Protein AF-A0A6G2DEW3-F1 (afdb_monomer_lite)

Radius of gyration: 13.36 Å; chains: 1; bounding box: 27×38×29 Å

Sequence (95 aa):
MELFMKITNYEIYKLKKSGLTNQQILKVLEYGENVDQELLLGDIADISGCRNPAVFMERYFQIDDAHLSKEFQKFPSFSILDDCYPWDLSEIYDA

Structure (mmCIF, N/CA/C/O backbone):
data_AF-A0A6G2DEW3-F1
#
_entry.id   AF-A0A6G2DEW3-F1
#
loop_
_atom_site.group_PDB
_atom_site.id
_atom_site.type_symbol
_atom_site.label_atom_id
_atom_site.label_alt_id
_atom_site.label_comp_id
_atom_site.label_asym_id
_atom_site.label_entity_id
_atom_site.label_seq_id
_atom_site.pdbx_PDB_ins_code
_atom_site.Cartn_x
_atom_site.Cartn_y
_atom_site.Cartn_z
_atom_site.occupancy
_atom_site.B_iso_or_equiv
_atom_site.auth_seq_id
_atom_site.auth_comp_id
_atom_site.auth_asym_id
_atom_site.auth_atom_id
_atom_site.pdbx_PDB_model_num
ATOM 1 N N . MET A 1 1 ? -0.639 21.809 0.796 1.00 51.66 1 MET A N 1
ATOM 2 C CA . MET A 1 1 ? 0.246 21.226 1.821 1.00 51.66 1 MET A CA 1
ATOM 3 C C . MET A 1 1 ? 0.791 19.955 1.209 1.00 51.66 1 MET A C 1
ATOM 5 O O . MET A 1 1 ? 0.029 19.018 1.018 1.00 51.66 1 MET A O 1
ATOM 9 N N . GLU A 1 2 ? 2.035 19.992 0.754 1.00 67.56 2 GLU A N 1
ATOM 10 C CA . GLU A 1 2 ? 2.702 18.852 0.125 1.00 67.56 2 GLU A CA 1
ATOM 11 C C . GLU A 1 2 ? 3.273 17.970 1.239 1.00 67.56 2 GLU A C 1
ATOM 13 O O . GLU A 1 2 ? 4.155 18.399 1.979 1.00 67.56 2 GLU A O 1
ATOM 18 N N . LEU A 1 3 ? 2.689 16.784 1.436 1.00 84.38 3 LEU A N 1
ATOM 19 C CA . LEU A 1 3 ? 3.191 15.803 2.398 1.00 84.38 3 LEU A CA 1
ATOM 20 C C . LEU A 1 3 ? 4.213 14.919 1.687 1.00 84.38 3 LEU A C 1
ATOM 22 O O . LEU A 1 3 ? 3.827 14.097 0.858 1.00 84.38 3 LEU A O 1
ATOM 26 N N . PHE A 1 4 ? 5.487 15.101 2.019 1.00 89.81 4 PHE A N 1
ATOM 27 C CA . PHE A 1 4 ? 6.588 14.254 1.569 1.00 89.81 4 PHE A CA 1
ATOM 28 C C . PHE A 1 4 ? 6.808 13.116 2.567 1.00 89.81 4 PHE A C 1
ATOM 30 O O . PHE A 1 4 ? 6.823 13.361 3.776 1.00 89.81 4 PHE A O 1
ATOM 37 N N . MET A 1 5 ? 6.955 11.881 2.085 1.00 93.00 5 MET A N 1
ATOM 38 C CA . MET A 1 5 ? 7.105 10.714 2.954 1.00 93.00 5 MET A CA 1
ATOM 39 C C . MET A 1 5 ? 7.959 9.612 2.326 1.00 93.00 5 MET A C 1
ATOM 41 O O . MET A 1 5 ? 7.921 9.377 1.121 1.00 93.00 5 MET A O 1
ATOM 45 N N . LYS A 1 6 ? 8.685 8.892 3.186 1.00 96.38 6 LYS A N 1
ATOM 46 C CA . LYS A 1 6 ? 9.337 7.624 2.851 1.00 96.38 6 LYS A CA 1
ATOM 47 C C . LYS A 1 6 ? 8.321 6.492 2.966 1.00 96.38 6 LYS A C 1
ATOM 49 O O . LYS A 1 6 ? 7.720 6.325 4.029 1.00 96.38 6 LYS A O 1
ATOM 54 N N . ILE A 1 7 ? 8.156 5.686 1.923 1.00 97.38 7 ILE A N 1
ATOM 55 C CA . ILE A 1 7 ? 7.263 4.525 1.965 1.00 97.38 7 ILE A CA 1
ATOM 56 C C . ILE A 1 7 ? 7.954 3.383 2.722 1.00 97.38 7 ILE A C 1
ATOM 58 O O . ILE A 1 7 ? 8.861 2.727 2.220 1.00 97.38 7 ILE A O 1
ATOM 62 N N . THR A 1 8 ? 7.518 3.156 3.961 1.00 98.00 8 THR A N 1
ATOM 63 C CA . THR A 1 8 ? 7.936 2.030 4.816 1.00 98.00 8 THR A CA 1
ATOM 64 C C . THR A 1 8 ? 6.884 0.915 4.816 1.00 98.00 8 THR A C 1
ATOM 66 O O . THR A 1 8 ? 5.776 1.103 4.316 1.00 98.00 8 THR A O 1
ATOM 69 N N . ASN A 1 9 ? 7.159 -0.228 5.457 1.00 98.44 9 ASN A N 1
ATOM 70 C CA . ASN A 1 9 ? 6.166 -1.305 5.621 1.00 98.44 9 ASN A CA 1
ATOM 71 C C . ASN A 1 9 ? 4.878 -0.832 6.325 1.00 98.44 9 ASN A C 1
ATOM 73 O O . ASN A 1 9 ? 3.780 -1.260 5.963 1.00 98.44 9 ASN A O 1
ATOM 77 N N . TYR A 1 10 ? 5.001 0.082 7.295 1.00 98.38 10 TYR A N 1
ATOM 78 C CA . TYR A 1 10 ? 3.840 0.698 7.939 1.00 98.38 10 TYR A CA 1
ATOM 79 C C . TYR A 1 10 ? 3.059 1.580 6.959 1.00 98.38 10 TYR A C 1
ATOM 81 O O . TYR A 1 10 ? 1.832 1.517 6.920 1.00 98.38 10 TYR A O 1
ATOM 89 N N . GLU A 1 11 ? 3.752 2.343 6.115 1.00 98.19 11 GLU A N 1
ATOM 90 C CA . GLU A 1 11 ? 3.090 3.188 5.120 1.00 98.19 11 GLU A CA 1
ATOM 91 C C . GLU A 1 11 ? 2.404 2.366 4.030 1.00 98.19 11 GLU A C 1
ATOM 93 O O . GLU A 1 11 ? 1.258 2.643 3.695 1.00 98.19 11 GLU A O 1
ATOM 98 N N . ILE A 1 12 ? 3.014 1.274 3.559 1.00 98.44 12 ILE A N 1
ATOM 99 C CA . ILE A 1 12 ? 2.354 0.299 2.673 1.00 98.44 12 ILE A CA 1
ATOM 100 C C . ILE A 1 12 ? 1.038 -0.184 3.299 1.00 98.44 12 ILE A C 1
ATOM 102 O O . ILE A 1 12 ? -0.001 -0.244 2.635 1.00 98.44 12 ILE A O 1
ATOM 106 N N . TYR A 1 13 ? 1.055 -0.501 4.593 1.00 98.62 13 TYR A N 1
ATOM 107 C CA . TYR A 1 13 ? -0.139 -0.915 5.321 1.00 98.62 13 TYR A CA 1
ATOM 108 C C . TYR A 1 13 ? -1.183 0.210 5.440 1.00 98.62 13 TYR A C 1
ATOM 110 O O . TYR A 1 13 ? -2.374 -0.019 5.205 1.00 98.62 13 TYR A O 1
ATOM 118 N N . LYS A 1 14 ? -0.752 1.439 5.736 1.00 98.44 14 LYS A N 1
ATOM 119 C CA . LYS A 1 14 ? -1.612 2.626 5.826 1.00 98.44 14 LYS A CA 1
ATOM 120 C C . LYS A 1 14 ? -2.247 2.993 4.482 1.00 98.44 14 LYS A C 1
ATOM 122 O O . LYS A 1 14 ? -3.437 3.310 4.430 1.00 98.44 14 LYS A O 1
ATOM 127 N N . LEU A 1 15 ? -1.512 2.855 3.380 1.00 98.25 15 LEU A N 1
ATOM 128 C CA . LEU A 1 15 ? -2.017 3.023 2.016 1.00 98.25 15 LEU A CA 1
ATOM 129 C C . LEU A 1 15 ? -3.118 2.001 1.694 1.00 98.25 15 LEU A C 1
ATOM 131 O O . LEU A 1 15 ? -4.174 2.386 1.182 1.00 98.25 15 LEU A O 1
ATOM 135 N N . LYS A 1 16 ? -2.946 0.727 2.090 1.00 98.19 16 LYS A N 1
ATOM 136 C CA . LYS A 1 16 ? -4.017 -0.287 1.982 1.00 98.19 16 LYS A CA 1
ATOM 137 C C . LYS A 1 16 ? -5.258 0.113 2.773 1.00 98.19 16 LYS A C 1
ATOM 139 O O . LYS A 1 16 ? -6.373 0.049 2.260 1.00 98.19 16 LYS A O 1
ATOM 144 N N . LYS A 1 17 ? -5.078 0.570 4.015 1.00 98.31 17 LYS A N 1
ATOM 145 C CA . LYS A 1 17 ? -6.179 1.009 4.895 1.00 98.31 17 LYS A CA 1
ATOM 146 C C . LYS A 1 17 ? -6.897 2.255 4.376 1.00 98.31 17 LYS A C 1
ATOM 148 O O . LYS A 1 17 ? -8.089 2.414 4.622 1.00 98.31 17 LYS A O 1
ATOM 153 N N . SER A 1 18 ? -6.201 3.077 3.597 1.00 97.69 18 SER A N 1
ATOM 154 C CA . SER A 1 18 ? -6.757 4.251 2.913 1.00 97.69 18 SER A CA 1
ATOM 155 C C . SER A 1 18 ? -7.554 3.891 1.650 1.00 97.69 18 SER A C 1
ATOM 157 O O . SER A 1 18 ? -8.249 4.737 1.085 1.00 97.69 18 SER A O 1
ATOM 159 N N . GLY A 1 19 ? -7.519 2.622 1.229 1.00 97.25 19 GLY A N 1
ATOM 160 C CA . GLY A 1 19 ? -8.324 2.088 0.133 1.00 97.25 19 GLY A CA 1
ATOM 161 C C . GLY A 1 19 ? -7.566 1.838 -1.168 1.00 97.25 19 GLY A C 1
ATOM 162 O O . GLY A 1 19 ? -8.223 1.581 -2.177 1.00 97.25 19 GLY A O 1
ATOM 163 N N . LEU A 1 20 ? -6.228 1.894 -1.170 1.00 98.19 20 LEU A N 1
ATOM 164 C CA . LEU A 1 20 ? -5.451 1.413 -2.313 1.00 98.19 20 LEU A CA 1
ATOM 165 C C . LEU A 1 20 ? -5.411 -0.119 -2.328 1.00 98.19 20 LEU A C 1
ATOM 167 O O . LEU A 1 2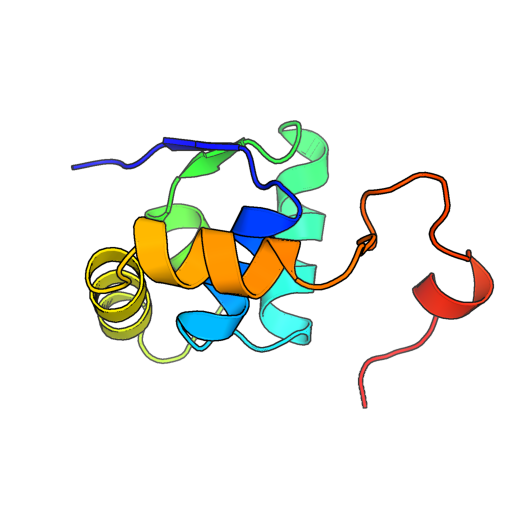0 ? -5.195 -0.775 -1.309 1.00 98.19 20 LEU A O 1
ATOM 171 N N . THR A 1 21 ? -5.618 -0.691 -3.509 1.00 97.88 21 THR A N 1
ATOM 172 C CA . THR A 1 21 ? -5.463 -2.131 -3.761 1.00 97.88 21 THR A CA 1
ATOM 173 C C . THR A 1 21 ? -3.984 -2.518 -3.842 1.00 97.88 21 THR A C 1
ATOM 175 O O . THR A 1 21 ? -3.122 -1.663 -4.049 1.00 97.88 21 THR A O 1
ATOM 178 N N . ASN A 1 22 ? -3.679 -3.815 -3.730 1.00 97.38 22 ASN A N 1
ATOM 179 C CA . ASN A 1 22 ? -2.315 -4.328 -3.896 1.00 97.38 22 ASN A CA 1
ATOM 180 C C . ASN A 1 22 ? -1.692 -3.889 -5.230 1.00 97.38 22 ASN A C 1
ATOM 182 O O . ASN A 1 22 ? -0.617 -3.302 -5.225 1.00 97.38 22 ASN A O 1
ATOM 186 N N . GLN A 1 23 ? -2.398 -4.089 -6.345 1.00 97.12 23 GLN A N 1
ATOM 187 C CA . GLN A 1 23 ? -1.953 -3.665 -7.677 1.00 97.12 23 GLN A CA 1
ATOM 188 C C . GLN A 1 23 ? -1.649 -2.164 -7.774 1.00 97.12 23 GLN A C 1
ATOM 190 O O . GLN A 1 23 ? -0.706 -1.757 -8.443 1.00 97.12 23 GLN A O 1
ATOM 195 N N . GLN A 1 24 ? -2.428 -1.320 -7.100 1.00 98.00 24 GLN A N 1
ATOM 196 C CA . GLN A 1 24 ? -2.183 0.123 -7.097 1.00 98.00 24 GLN A CA 1
ATOM 197 C C . GLN A 1 24 ? -0.950 0.495 -6.275 1.00 98.00 24 GLN A C 1
ATOM 199 O O . GLN A 1 24 ? -0.212 1.393 -6.661 1.00 98.00 24 GLN A O 1
ATOM 204 N N . ILE A 1 25 ? -0.712 -0.203 -5.164 1.00 98.25 25 ILE A N 1
ATOM 205 C CA . ILE A 1 25 ? 0.489 -0.008 -4.349 1.00 98.25 25 ILE A CA 1
ATOM 206 C C . ILE A 1 25 ? 1.728 -0.497 -5.098 1.00 98.25 25 ILE A C 1
ATOM 208 O O . ILE A 1 25 ? 2.727 0.206 -5.082 1.00 98.25 25 ILE A O 1
ATOM 212 N N . LEU A 1 26 ? 1.660 -1.633 -5.800 1.00 97.88 26 LEU A N 1
ATOM 213 C CA . LEU A 1 26 ? 2.775 -2.127 -6.616 1.00 97.88 26 LEU A CA 1
ATOM 214 C C . LEU A 1 26 ? 3.229 -1.085 -7.643 1.00 97.88 26 LEU A C 1
ATOM 216 O O . LEU A 1 26 ? 4.406 -0.757 -7.671 1.00 97.88 26 LEU A O 1
ATOM 220 N N . LYS A 1 27 ? 2.297 -0.452 -8.368 1.00 97.31 27 LYS A N 1
ATOM 221 C CA . LYS A 1 27 ? 2.621 0.651 -9.295 1.00 97.31 27 LYS A CA 1
ATOM 222 C C . LYS A 1 27 ? 3.355 1.813 -8.624 1.00 97.31 27 LYS A C 1
ATOM 224 O O . LYS A 1 27 ? 4.265 2.393 -9.208 1.00 97.31 27 LYS A O 1
ATOM 229 N N . VAL A 1 28 ? 2.943 2.171 -7.407 1.00 97.94 28 VAL A N 1
ATOM 230 C CA . VAL A 1 28 ? 3.590 3.238 -6.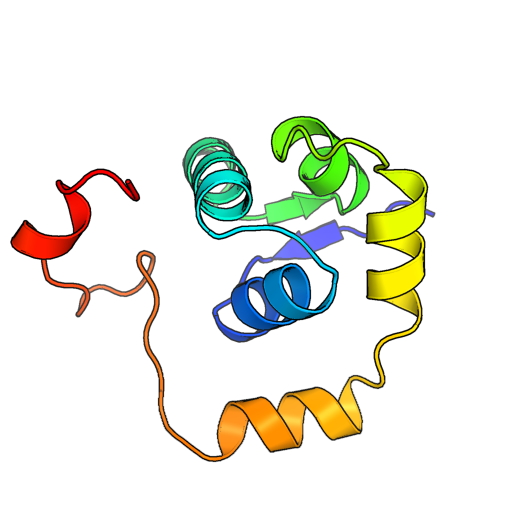629 1.00 97.94 28 VAL A CA 1
ATOM 231 C C . VAL A 1 28 ? 5.005 2.828 -6.223 1.00 97.94 28 VAL A C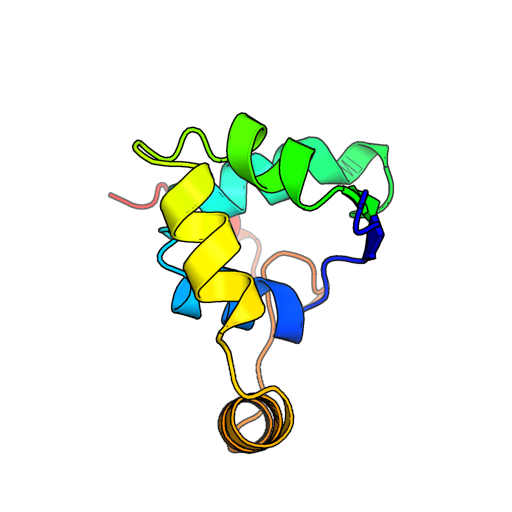 1
ATOM 233 O O . VAL A 1 28 ? 5.923 3.631 -6.362 1.00 97.94 28 VAL A O 1
ATOM 236 N N . LEU A 1 29 ? 5.190 1.589 -5.757 1.00 97.75 29 LEU A N 1
ATOM 237 C CA . LEU A 1 29 ? 6.496 1.072 -5.344 1.00 97.75 29 LEU A CA 1
ATOM 238 C C . LEU A 1 29 ? 7.464 0.933 -6.527 1.00 97.75 29 LEU A C 1
ATOM 240 O O . LEU A 1 29 ? 8.624 1.313 -6.403 1.00 97.75 29 LEU A O 1
ATOM 244 N N . GLU A 1 30 ? 6.984 0.458 -7.678 1.00 96.75 30 GLU A N 1
ATOM 245 C CA . GLU A 1 30 ? 7.753 0.384 -8.929 1.00 96.75 30 GLU A CA 1
ATOM 246 C C . GLU A 1 30 ? 8.239 1.772 -9.368 1.00 96.75 30 GLU A C 1
ATOM 248 O O . GLU A 1 30 ? 9.407 1.954 -9.701 1.00 96.75 30 GLU A O 1
ATOM 253 N N . TYR A 1 31 ? 7.372 2.789 -9.315 1.00 96.56 31 TYR A N 1
ATOM 254 C CA . TYR A 1 31 ? 7.783 4.163 -9.609 1.00 96.56 31 TYR A CA 1
ATOM 255 C C . TYR A 1 31 ? 8.798 4.694 -8.582 1.00 96.56 31 TYR A C 1
ATOM 257 O O . TYR A 1 31 ? 9.771 5.361 -8.942 1.00 96.56 31 TYR A O 1
ATOM 265 N N . GLY A 1 32 ? 8.574 4.384 -7.303 1.00 95.81 32 GLY A N 1
ATOM 266 C CA . GLY A 1 32 ? 9.400 4.821 -6.182 1.00 95.81 32 GLY A CA 1
ATOM 267 C C . GLY A 1 32 ? 10.825 4.267 -6.185 1.00 95.81 32 GLY A C 1
ATOM 268 O O . GLY A 1 32 ? 11.682 4.840 -5.518 1.00 95.81 32 GLY A O 1
ATOM 269 N N . GLU A 1 33 ? 11.116 3.196 -6.930 1.00 94.38 33 GLU A N 1
ATOM 270 C CA . GLU A 1 33 ? 12.422 2.519 -6.903 1.00 94.38 33 GLU A CA 1
ATOM 271 C C . GLU A 1 33 ? 13.579 3.466 -7.262 1.00 94.38 33 GLU A C 1
ATOM 273 O O . GLU A 1 33 ? 14.628 3.447 -6.624 1.00 94.38 33 GLU A O 1
ATOM 278 N N . ASN A 1 34 ? 13.352 4.381 -8.207 1.00 91.56 34 ASN A N 1
ATOM 279 C CA . ASN A 1 34 ? 14.366 5.331 -8.678 1.00 91.56 34 ASN A CA 1
ATOM 280 C C . ASN A 1 34 ? 14.575 6.543 -7.752 1.00 91.56 34 ASN A C 1
ATOM 282 O O . ASN A 1 34 ? 15.463 7.359 -8.000 1.00 91.56 34 ASN A O 1
ATOM 286 N N . VAL A 1 35 ? 13.734 6.697 -6.727 1.00 93.81 35 VAL A N 1
ATOM 287 C CA . VAL A 1 35 ? 13.740 7.826 -5.781 1.00 93.81 35 VAL A CA 1
ATOM 288 C C . VAL A 1 35 ? 13.787 7.337 -4.335 1.00 93.81 35 VAL A C 1
ATOM 290 O O . VAL A 1 35 ? 13.265 7.981 -3.429 1.00 93.81 35 VAL A O 1
ATOM 293 N N . ASP A 1 36 ? 14.370 6.156 -4.117 1.00 94.38 36 ASP A N 1
ATOM 294 C CA . ASP A 1 36 ? 14.473 5.506 -2.813 1.00 94.38 36 ASP A CA 1
ATOM 295 C C . ASP A 1 36 ? 13.121 5.403 -2.081 1.00 94.38 36 ASP A C 1
ATOM 297 O O . ASP A 1 36 ? 13.065 5.491 -0.863 1.00 94.38 36 ASP A O 1
ATOM 301 N N . GLN A 1 37 ? 12.000 5.230 -2.777 1.00 96.88 37 GLN A N 1
ATOM 302 C CA . GLN A 1 37 ? 10.662 5.186 -2.171 1.00 96.88 37 GLN A CA 1
ATOM 303 C C . GLN A 1 37 ? 10.264 6.476 -1.423 1.00 96.88 37 GLN A C 1
ATOM 305 O O . GLN A 1 37 ? 9.438 6.440 -0.507 1.00 96.88 37 GLN A O 1
ATOM 310 N N . GLU A 1 38 ? 10.847 7.621 -1.779 1.00 96.81 38 GLU A N 1
ATOM 311 C CA . GLU A 1 38 ? 10.475 8.934 -1.251 1.00 96.81 38 GLU A CA 1
ATOM 312 C C . GLU A 1 38 ? 9.559 9.661 -2.235 1.00 96.81 38 GLU A C 1
ATOM 314 O O . GLU A 1 38 ? 9.976 10.069 -3.317 1.00 96.81 38 GLU A O 1
ATOM 319 N N . LEU A 1 39 ? 8.284 9.803 -1.864 1.00 96.00 39 LEU A N 1
ATOM 320 C CA . LEU A 1 39 ? 7.244 10.353 -2.732 1.00 96.00 39 LEU A CA 1
ATOM 321 C C . LEU A 1 39 ? 6.339 11.327 -1.975 1.00 96.00 39 LEU A C 1
ATOM 323 O O . LEU A 1 39 ? 6.148 11.242 -0.757 1.00 96.00 39 LEU A O 1
ATOM 327 N N . LEU A 1 40 ? 5.738 12.252 -2.721 1.00 96.62 40 LEU A N 1
ATOM 328 C CA . LEU A 1 40 ? 4.654 13.085 -2.218 1.00 96.62 40 LEU A CA 1
ATOM 329 C C . LEU A 1 40 ? 3.354 12.274 -2.180 1.00 96.62 40 LEU A C 1
ATOM 331 O O . LEU A 1 40 ? 3.059 11.518 -3.103 1.00 96.62 40 LEU A O 1
ATOM 335 N N . LEU A 1 41 ? 2.505 12.493 -1.171 1.00 96.31 41 LEU A N 1
ATOM 336 C CA . LEU A 1 41 ? 1.192 11.831 -1.101 1.00 96.31 41 LEU A CA 1
ATOM 337 C C . LEU A 1 41 ? 0.311 12.138 -2.330 1.00 96.31 41 LEU A C 1
ATOM 339 O O . LEU A 1 41 ? -0.502 11.308 -2.734 1.00 96.31 41 LEU A O 1
ATOM 343 N N . GLY A 1 42 ? 0.481 13.322 -2.928 1.00 96.00 42 GLY A N 1
ATOM 344 C CA . GLY A 1 42 ? -0.179 13.694 -4.181 1.00 96.00 42 GLY A CA 1
ATOM 345 C C . GLY A 1 42 ? 0.278 12.832 -5.359 1.00 96.00 42 GLY A C 1
ATOM 346 O O . GLY A 1 42 ? -0.567 12.302 -6.076 1.00 96.00 42 GLY A O 1
ATOM 347 N N . ASP A 1 43 ? 1.589 12.617 -5.492 1.00 96.38 43 ASP A N 1
ATOM 348 C CA . ASP A 1 43 ? 2.158 11.748 -6.527 1.00 96.38 43 ASP A CA 1
ATOM 349 C C . ASP A 1 43 ? 1.701 10.304 -6.324 1.00 96.38 43 ASP A C 1
ATOM 351 O O . ASP A 1 43 ? 1.270 9.657 -7.269 1.00 96.38 43 ASP A O 1
ATOM 355 N N . ILE A 1 44 ? 1.689 9.811 -5.079 1.00 97.31 44 ILE A N 1
ATOM 356 C CA . ILE A 1 44 ? 1.150 8.482 -4.748 1.00 97.31 44 ILE A CA 1
ATOM 357 C C . ILE A 1 44 ? -0.299 8.354 -5.236 1.00 97.31 44 ILE A C 1
ATOM 359 O O . ILE A 1 44 ? -0.669 7.341 -5.833 1.00 97.31 44 ILE A O 1
ATOM 363 N N . ALA A 1 45 ? -1.129 9.374 -5.005 1.00 97.12 45 ALA A N 1
ATOM 364 C CA . ALA A 1 45 ? -2.523 9.363 -5.431 1.00 97.12 45 ALA A CA 1
ATOM 365 C C . ALA A 1 45 ? -2.658 9.290 -6.964 1.00 97.12 45 ALA A C 1
ATOM 367 O O . ALA A 1 45 ? -3.498 8.529 -7.452 1.00 97.12 45 ALA A O 1
ATOM 368 N N . ASP A 1 46 ? -1.816 10.019 -7.700 1.00 97.06 46 ASP A N 1
ATOM 369 C CA . ASP A 1 46 ? -1.788 10.037 -9.168 1.00 97.06 46 ASP A CA 1
ATOM 370 C C . ASP A 1 46 ? -1.245 8.720 -9.753 1.00 97.06 46 ASP A C 1
ATOM 372 O O . ASP A 1 46 ? -1.946 8.022 -10.489 1.00 97.06 46 ASP A O 1
ATOM 376 N N . ILE A 1 47 ? -0.049 8.300 -9.325 1.00 97.44 47 ILE A N 1
ATOM 377 C CA . ILE A 1 47 ? 0.645 7.081 -9.776 1.00 97.44 47 ILE A CA 1
ATOM 378 C C . ILE A 1 47 ? -0.188 5.825 -9.494 1.00 97.44 47 ILE A C 1
ATOM 380 O O . ILE A 1 47 ? -0.243 4.906 -10.315 1.00 97.44 47 ILE A O 1
ATOM 384 N N . SER A 1 48 ? -0.887 5.784 -8.354 1.00 97.06 48 SER A N 1
ATOM 385 C CA . SER A 1 48 ? -1.764 4.659 -8.012 1.00 97.06 48 SER A CA 1
ATOM 386 C C . SER A 1 48 ? -2.881 4.440 -9.040 1.00 97.06 48 SER A C 1
ATOM 388 O O . SER A 1 48 ? -3.434 3.342 -9.127 1.00 97.06 48 SER A O 1
ATOM 390 N N . GLY A 1 49 ? -3.263 5.470 -9.806 1.00 96.38 49 GLY A N 1
ATOM 391 C CA . GLY A 1 49 ? -4.393 5.416 -10.731 1.00 96.38 49 GLY A CA 1
ATOM 392 C C . GLY A 1 49 ? -5.721 5.109 -10.031 1.00 96.38 49 GLY A C 1
ATOM 393 O O . GLY A 1 49 ? -6.607 4.473 -10.611 1.00 96.38 49 GLY A O 1
ATOM 394 N N . CYS A 1 50 ? -5.860 5.472 -8.752 1.00 96.12 50 CYS A N 1
ATOM 395 C CA . CYS A 1 50 ? -7.113 5.289 -8.032 1.00 96.12 50 CYS A CA 1
ATOM 396 C C . CYS A 1 50 ? -8.211 6.202 -8.598 1.00 96.12 50 CYS A C 1
ATOM 398 O O . CYS A 1 50 ? -7.959 7.318 -9.040 1.00 96.12 50 CYS A O 1
ATOM 400 N N . ARG A 1 51 ? -9.465 5.726 -8.597 1.00 94.44 51 ARG A N 1
ATOM 401 C CA . ARG A 1 51 ? -10.577 6.454 -9.240 1.00 94.44 51 ARG A CA 1
ATOM 402 C C . ARG A 1 51 ? -10.833 7.830 -8.626 1.00 94.44 51 ARG A C 1
ATOM 404 O O . ARG A 1 51 ? -11.219 8.742 -9.342 1.00 94.44 51 ARG A O 1
ATOM 411 N N . ASN A 1 52 ? -10.652 7.951 -7.311 1.00 95.31 52 ASN A N 1
ATOM 412 C CA . ASN A 1 52 ? -10.946 9.164 -6.553 1.00 95.31 52 ASN A CA 1
ATOM 413 C C . ASN A 1 52 ? -9.741 9.548 -5.670 1.00 95.31 52 ASN A C 1
ATOM 415 O O . ASN A 1 52 ? -9.776 9.273 -4.465 1.00 95.31 52 ASN A O 1
ATOM 419 N N . PRO A 1 53 ? -8.702 10.202 -6.230 1.00 96.56 53 PRO A N 1
ATOM 420 C CA . PRO A 1 53 ? -7.500 10.615 -5.496 1.00 96.56 53 PRO A CA 1
ATOM 421 C C . PRO A 1 53 ? -7.805 11.430 -4.235 1.00 96.56 53 PRO A C 1
ATOM 423 O O . PRO A 1 53 ? -7.282 11.139 -3.163 1.00 96.56 53 PRO A O 1
ATOM 426 N N . ALA A 1 54 ? -8.738 12.383 -4.326 1.00 95.88 54 ALA A N 1
ATOM 427 C CA . ALA A 1 54 ? -9.141 13.212 -3.190 1.00 95.88 54 ALA A CA 1
ATOM 428 C C . ALA A 1 54 ? -9.735 12.394 -2.030 1.00 95.88 54 ALA A C 1
ATOM 430 O O . ALA A 1 54 ? -9.446 12.678 -0.872 1.00 95.88 54 ALA A O 1
ATOM 431 N N . VAL A 1 55 ? -10.522 11.352 -2.330 1.00 96.81 55 VAL A N 1
ATOM 432 C CA . VAL A 1 55 ? -11.127 10.479 -1.307 1.00 96.81 55 VAL A CA 1
ATOM 433 C C . VAL A 1 55 ? -10.071 9.578 -0.670 1.00 96.81 55 VAL A C 1
ATOM 435 O O . VAL A 1 55 ? -10.111 9.347 0.535 1.00 96.81 55 VAL A O 1
ATOM 438 N N . PHE A 1 56 ? -9.115 9.075 -1.455 1.00 97.56 56 PHE A N 1
ATOM 439 C CA . PHE A 1 56 ? -7.959 8.355 -0.918 1.00 97.56 56 PHE A CA 1
ATOM 440 C C . PHE A 1 56 ? -7.169 9.241 0.058 1.00 97.56 56 PHE A C 1
ATOM 442 O O . PHE A 1 56 ? -6.926 8.828 1.190 1.00 97.56 56 PHE A O 1
ATOM 449 N N . MET A 1 57 ? -6.833 10.469 -0.349 1.00 96.94 57 MET A N 1
ATOM 450 C CA . MET A 1 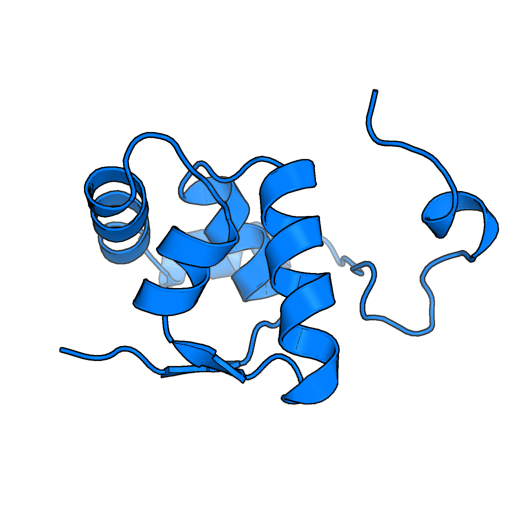57 ? -6.082 11.406 0.490 1.00 96.94 57 MET A CA 1
ATOM 451 C C . MET A 1 57 ? -6.861 11.787 1.753 1.00 96.94 57 MET A C 1
ATOM 453 O O . MET A 1 57 ? -6.292 11.793 2.839 1.00 96.94 57 MET A O 1
ATOM 457 N N . GLU A 1 58 ? -8.165 12.054 1.638 1.00 97.56 58 GLU A N 1
ATOM 458 C CA . GLU A 1 58 ? -9.031 12.323 2.790 1.00 97.56 58 GLU A CA 1
ATOM 459 C C . GLU A 1 58 ? -8.985 11.167 3.796 1.00 97.56 58 GLU A C 1
ATOM 461 O O . GLU A 1 58 ? -8.730 11.391 4.979 1.00 97.56 58 GLU A O 1
ATOM 466 N N . ARG A 1 59 ? -9.163 9.927 3.325 1.00 97.88 59 ARG A N 1
ATOM 467 C CA . ARG A 1 59 ? -9.093 8.736 4.182 1.00 97.88 59 ARG A CA 1
ATOM 468 C C . ARG A 1 59 ? -7.726 8.583 4.826 1.00 97.88 59 ARG A C 1
ATOM 470 O O . ARG A 1 59 ? -7.664 8.287 6.012 1.00 97.88 59 ARG A O 1
ATOM 477 N N . TYR A 1 60 ? -6.657 8.821 4.071 1.00 97.88 60 TYR A N 1
ATOM 478 C CA . TYR A 1 60 ? -5.293 8.757 4.582 1.00 97.88 60 TYR A CA 1
ATOM 479 C C . TYR A 1 60 ? -5.074 9.736 5.745 1.00 97.88 60 TYR A C 1
ATOM 481 O O . TYR A 1 60 ? -4.516 9.353 6.772 1.00 97.88 60 TYR A O 1
ATOM 489 N N . PHE A 1 61 ? -5.562 10.976 5.625 1.00 96.94 61 PHE A N 1
ATOM 490 C CA . PHE A 1 61 ? -5.461 11.982 6.688 1.00 96.94 61 PHE A CA 1
ATOM 491 C C . PHE A 1 61 ? -6.381 11.720 7.889 1.00 96.94 61 PHE A C 1
ATOM 493 O O . PHE A 1 61 ? -6.094 12.199 8.983 1.00 96.94 61 PHE A O 1
ATOM 500 N N . GLN A 1 62 ? -7.481 10.987 7.707 1.00 97.88 62 GLN A N 1
ATOM 501 C CA . GLN A 1 62 ? -8.426 10.648 8.779 1.00 97.88 62 GLN A CA 1
ATOM 502 C C . GLN A 1 62 ? -7.995 9.439 9.625 1.00 97.88 62 GLN A C 1
ATOM 504 O O . GLN A 1 62 ? -8.644 9.136 10.627 1.00 97.88 62 GLN A O 1
ATOM 509 N N . ILE A 1 63 ? -6.931 8.730 9.236 1.00 97.81 63 ILE A N 1
ATOM 510 C CA . ILE A 1 63 ? -6.422 7.582 9.989 1.00 97.81 63 ILE A CA 1
ATOM 511 C C . ILE A 1 63 ? -5.869 8.034 11.348 1.00 97.81 63 ILE A C 1
ATOM 513 O O . ILE A 1 63 ? -5.013 8.911 11.427 1.00 97.81 63 ILE A O 1
ATOM 517 N N . ASP A 1 64 ? -6.311 7.368 12.418 1.00 98.12 64 ASP A N 1
ATOM 518 C CA . ASP A 1 64 ? -5.670 7.444 13.733 1.00 98.12 64 ASP A CA 1
ATOM 519 C C . ASP A 1 64 ? -4.371 6.623 13.717 1.00 98.12 64 ASP A C 1
ATOM 521 O O . ASP A 1 64 ? -4.383 5.394 13.852 1.00 98.12 64 ASP A O 1
ATOM 525 N N . ASP A 1 65 ? -3.245 7.315 13.541 1.00 96.81 65 ASP A N 1
ATOM 526 C CA . ASP A 1 65 ? -1.915 6.706 13.486 1.00 96.81 65 ASP A CA 1
ATOM 527 C C . ASP A 1 65 ? -1.539 5.942 14.762 1.00 96.81 65 ASP A C 1
ATOM 529 O O . ASP A 1 65 ? -0.875 4.907 14.686 1.00 96.81 65 ASP A O 1
ATOM 533 N N . ALA A 1 66 ? -1.977 6.395 15.942 1.00 97.75 66 ALA A N 1
ATOM 534 C CA . ALA A 1 66 ? -1.648 5.714 17.193 1.00 97.75 66 ALA A CA 1
ATOM 535 C C . ALA A 1 66 ? -2.357 4.356 17.275 1.00 97.75 66 ALA A C 1
ATOM 537 O O . ALA A 1 66 ? -1.755 3.348 17.663 1.00 97.75 66 ALA A O 1
ATOM 538 N N . HIS A 1 67 ? -3.628 4.316 16.869 1.00 98.44 67 HIS A N 1
ATOM 539 C CA . HIS A 1 67 ? -4.383 3.073 16.789 1.00 98.44 67 HIS A CA 1
ATOM 540 C C . HIS A 1 67 ? -3.833 2.145 15.697 1.00 98.44 67 HIS A C 1
ATOM 542 O O . HIS A 1 67 ? -3.616 0.957 15.950 1.00 98.44 67 HIS A O 1
ATOM 548 N N . LEU A 1 68 ? -3.574 2.672 14.495 1.00 98.44 68 LEU A N 1
ATOM 549 C CA . LEU A 1 68 ? -3.142 1.858 13.361 1.00 98.44 68 LEU A CA 1
ATOM 550 C C . LEU A 1 68 ? -1.735 1.281 13.555 1.00 98.44 68 LEU A C 1
ATOM 552 O O . LEU A 1 68 ? -1.503 0.117 13.231 1.00 98.44 68 LEU A O 1
ATOM 556 N N . SER A 1 69 ? -0.813 2.049 14.138 1.00 98.19 69 SER A N 1
ATOM 557 C CA . SER A 1 69 ? 0.533 1.572 14.472 1.00 98.19 69 SER A CA 1
ATOM 558 C C . SER A 1 69 ? 0.487 0.413 15.472 1.00 98.19 69 SER A C 1
ATOM 560 O O . SER A 1 69 ? 1.132 -0.619 15.270 1.00 98.19 69 SER A O 1
ATOM 562 N N . LYS A 1 70 ? -0.372 0.510 16.496 1.00 98.50 70 LYS A N 1
ATOM 563 C CA . LYS A 1 70 ? -0.598 -0.583 17.452 1.00 98.50 70 LYS A CA 1
ATOM 564 C C . LYS A 1 70 ? -1.193 -1.830 16.786 1.00 98.50 70 LYS A C 1
ATOM 566 O O . LYS A 1 70 ? -0.843 -2.944 17.171 1.00 98.50 70 LYS A O 1
ATOM 571 N N . GLU A 1 71 ? -2.090 -1.660 15.811 1.00 98.56 71 GLU A N 1
ATOM 572 C CA . GLU A 1 71 ? -2.640 -2.770 15.019 1.00 98.56 71 GLU A CA 1
ATOM 573 C C . GLU A 1 71 ? -1.548 -3.443 14.172 1.00 98.56 71 GLU A C 1
ATOM 575 O O . GLU A 1 71 ? -1.402 -4.665 14.226 1.00 98.56 71 GLU A O 1
ATOM 580 N N . PHE A 1 72 ? -0.751 -2.650 13.449 1.00 98.56 72 PHE A N 1
ATOM 581 C CA . PHE A 1 72 ? 0.331 -3.121 12.581 1.00 98.56 72 PHE A CA 1
ATOM 582 C C . PHE A 1 72 ? 1.393 -3.915 13.353 1.00 98.56 72 PHE A C 1
ATOM 584 O O . PHE A 1 72 ? 1.816 -4.980 12.916 1.00 98.56 72 PHE A O 1
ATOM 591 N N . GLN A 1 73 ? 1.777 -3.443 14.539 1.00 98.25 73 GLN A N 1
ATOM 592 C CA . GLN A 1 73 ? 2.817 -4.067 15.365 1.00 98.25 73 GLN A CA 1
ATOM 593 C C . GLN A 1 73 ? 2.358 -5.327 16.111 1.00 98.25 73 GLN A C 1
ATOM 595 O O . GLN A 1 73 ? 3.160 -5.963 16.796 1.00 98.25 73 GLN A O 1
ATOM 600 N N . LYS A 1 74 ? 1.080 -5.716 16.003 1.00 98.44 74 LYS A N 1
ATOM 601 C CA . LYS A 1 74 ? 0.556 -6.907 16.685 1.00 98.44 74 LYS A CA 1
ATOM 602 C C . LYS A 1 74 ? 1.239 -8.196 16.219 1.00 98.44 74 LYS A C 1
ATOM 604 O O . LYS A 1 74 ? 1.383 -9.121 17.017 1.00 98.44 74 LYS A O 1
ATOM 609 N N . PHE A 1 75 ? 1.654 -8.251 14.955 1.00 98.31 75 PHE A N 1
ATOM 610 C CA . PHE A 1 75 ? 2.403 -9.363 14.378 1.00 98.31 75 PHE A CA 1
ATOM 611 C C . PHE A 1 75 ? 3.548 -8.828 13.511 1.00 98.31 75 PHE A C 1
ATOM 613 O O . PHE A 1 75 ? 3.371 -7.805 12.848 1.00 98.31 75 PHE A O 1
ATOM 620 N N . PRO A 1 76 ? 4.714 -9.498 13.486 1.00 97.94 76 PRO A N 1
ATOM 621 C CA . PRO A 1 76 ? 5.786 -9.120 12.576 1.00 97.94 76 PRO A CA 1
ATOM 622 C C . PRO A 1 76 ? 5.333 -9.289 11.121 1.00 97.94 76 PRO A C 1
ATOM 624 O O . PRO A 1 76 ? 4.521 -10.161 10.804 1.00 97.94 76 PRO A O 1
ATOM 627 N N . SER A 1 77 ? 5.874 -8.460 10.236 1.00 98.19 77 SER A N 1
ATOM 628 C CA . SER A 1 77 ? 5.584 -8.486 8.803 1.00 98.19 77 SER A CA 1
ATOM 629 C C . SER A 1 77 ? 6.829 -8.133 7.993 1.00 98.19 77 SER A C 1
ATOM 631 O O . SER A 1 77 ? 7.780 -7.565 8.528 1.00 98.19 77 SER A O 1
ATOM 633 N N . PHE A 1 78 ? 6.796 -8.486 6.712 1.00 98.25 78 PHE A N 1
ATOM 634 C CA . PHE A 1 78 ? 7.759 -8.087 5.693 1.00 98.25 78 PHE A CA 1
ATOM 635 C C . PHE A 1 78 ? 6.990 -7.678 4.426 1.00 98.25 78 PHE A C 1
ATOM 637 O O . PHE A 1 78 ? 5.829 -8.066 4.249 1.00 98.25 78 PHE A O 1
ATOM 644 N N . SER A 1 79 ? 7.600 -6.867 3.571 1.00 97.75 79 SER A N 1
ATOM 645 C CA . SER A 1 79 ? 7.043 -6.400 2.302 1.00 97.75 79 SER A CA 1
ATOM 646 C C . SER A 1 79 ? 7.916 -6.823 1.121 1.00 97.75 79 SER A C 1
ATOM 648 O O . SER A 1 79 ? 8.968 -7.425 1.303 1.00 97.75 79 SER A O 1
ATOM 650 N N . ILE A 1 80 ? 7.475 -6.494 -0.097 1.00 97.06 80 ILE A N 1
ATOM 651 C CA . ILE A 1 80 ? 8.245 -6.727 -1.328 1.00 97.06 80 ILE A CA 1
ATOM 652 C C . ILE A 1 80 ? 9.551 -5.914 -1.386 1.00 97.06 80 ILE A C 1
ATOM 654 O O . ILE A 1 80 ? 10.410 -6.204 -2.206 1.00 97.06 80 ILE A O 1
ATOM 658 N N . LEU A 1 81 ? 9.704 -4.909 -0.515 1.00 96.56 81 LEU A N 1
ATOM 659 C CA . LEU A 1 81 ? 10.919 -4.100 -0.406 1.00 96.56 81 LEU A CA 1
ATOM 660 C C . LEU A 1 81 ? 11.982 -4.734 0.506 1.00 96.56 81 LEU A C 1
ATOM 662 O O . LEU A 1 81 ? 13.107 -4.246 0.542 1.00 96.56 81 LEU A O 1
ATOM 666 N N . ASP A 1 82 ? 11.627 -5.763 1.281 1.00 97.75 82 ASP A N 1
ATOM 667 C CA . ASP A 1 82 ? 12.549 -6.405 2.216 1.00 97.75 82 ASP A CA 1
ATOM 668 C C . ASP A 1 82 ? 13.323 -7.544 1.536 1.00 97.75 82 ASP A C 1
ATOM 670 O O . ASP A 1 82 ? 12.743 -8.369 0.830 1.00 97.75 82 ASP A O 1
ATOM 674 N N . ASP A 1 83 ? 14.615 -7.676 1.854 1.00 97.44 83 ASP A N 1
ATOM 675 C CA . ASP A 1 83 ? 15.510 -8.707 1.294 1.00 97.44 83 ASP A CA 1
ATOM 676 C C . ASP A 1 83 ? 15.025 -10.152 1.516 1.00 97.44 83 ASP A C 1
ATOM 678 O O . ASP A 1 83 ? 15.443 -11.079 0.823 1.00 97.44 83 ASP A O 1
ATOM 682 N N . CYS A 1 84 ? 14.170 -10.374 2.520 1.00 97.31 84 CYS A N 1
ATOM 683 C CA . CYS A 1 84 ? 13.625 -11.691 2.836 1.00 97.31 84 CYS A CA 1
ATOM 684 C C . CYS A 1 84 ? 12.409 -12.081 1.980 1.00 97.31 84 CYS A C 1
ATOM 686 O O . CYS A 1 84 ? 11.908 -13.200 2.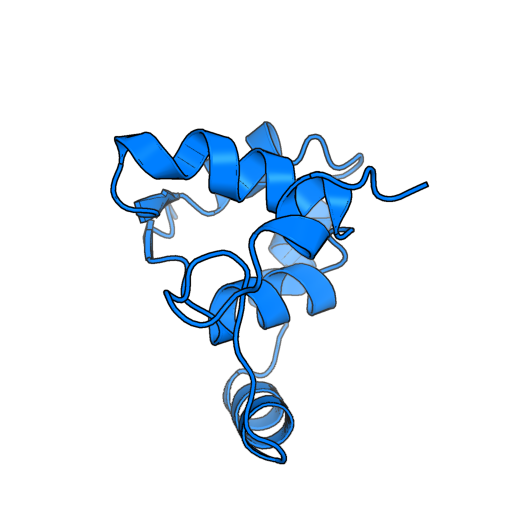132 1.00 97.31 84 CYS A O 1
ATOM 688 N N . TYR A 1 85 ? 11.923 -11.193 1.104 1.00 97.44 85 TYR A N 1
ATOM 689 C CA . TYR A 1 85 ? 10.805 -11.493 0.219 1.00 97.44 85 TYR A CA 1
ATOM 690 C C . TYR A 1 85 ? 11.218 -12.534 -0.840 1.00 97.44 85 TYR A C 1
ATOM 692 O O . TYR A 1 85 ? 12.181 -12.318 -1.577 1.00 97.44 85 TYR A O 1
ATOM 700 N N . PRO A 1 86 ? 10.520 -13.680 -0.944 1.00 97.00 86 PRO A N 1
ATOM 701 C CA . PRO A 1 86 ? 10.923 -14.749 -1.851 1.00 97.00 86 PRO A CA 1
ATOM 702 C C . PRO A 1 86 ? 10.724 -14.344 -3.316 1.00 97.00 86 PRO A C 1
ATOM 704 O O . PRO A 1 86 ? 9.626 -13.947 -3.708 1.00 97.00 86 PRO A O 1
ATOM 707 N N . TRP A 1 87 ? 11.764 -14.508 -4.139 1.00 95.06 87 TRP A N 1
ATOM 708 C CA . TRP A 1 87 ? 11.730 -14.131 -5.559 1.00 95.06 87 TRP A CA 1
ATOM 709 C C . TRP A 1 87 ? 10.630 -14.844 -6.347 1.00 95.06 87 TRP A C 1
ATOM 711 O O . TRP A 1 87 ? 9.908 -14.179 -7.085 1.00 95.06 87 TRP A O 1
ATOM 721 N N . ASP A 1 88 ? 10.404 -16.137 -6.094 1.00 95.75 88 ASP A N 1
ATOM 722 C CA . ASP A 1 88 ? 9.325 -16.907 -6.734 1.00 95.75 88 ASP A CA 1
ATOM 723 C C . ASP A 1 88 ? 7.937 -16.257 -6.556 1.00 95.75 88 ASP A C 1
ATOM 725 O O . ASP A 1 88 ? 7.063 -16.393 -7.409 1.00 95.75 88 ASP A O 1
ATOM 729 N N . LEU A 1 89 ? 7.716 -15.540 -5.446 1.00 95.25 89 LEU A N 1
ATOM 730 C CA . LEU A 1 89 ? 6.455 -14.846 -5.174 1.00 95.25 89 LEU A CA 1
ATOM 731 C C . LEU A 1 89 ? 6.394 -13.456 -5.821 1.00 95.25 89 LEU A C 1
ATOM 733 O O . LEU A 1 89 ? 5.309 -12.921 -6.010 1.00 95.25 89 LEU A O 1
ATOM 737 N N . SER A 1 90 ? 7.536 -12.856 -6.153 1.00 93.50 90 SER A N 1
ATOM 738 C CA . SER A 1 90 ? 7.582 -11.531 -6.784 1.00 93.50 90 SER A CA 1
ATOM 739 C C . SER A 1 90 ? 7.178 -11.564 -8.262 1.00 93.50 90 SER A C 1
ATOM 741 O O . SER A 1 90 ? 6.716 -10.562 -8.797 1.00 93.50 90 SER A O 1
ATOM 743 N N . GLU A 1 91 ? 7.307 -12.727 -8.906 1.00 93.19 91 GLU A N 1
ATOM 744 C CA . GLU A 1 91 ? 7.069 -12.909 -10.343 1.00 93.19 91 GLU A CA 1
ATOM 745 C C . GLU A 1 91 ? 5.598 -13.179 -10.700 1.00 93.19 91 GLU A C 1
ATOM 747 O O . GLU A 1 91 ? 5.223 -13.133 -11.875 1.00 93.19 91 GLU A O 1
ATOM 752 N N . ILE A 1 92 ? 4.744 -13.477 -9.712 1.00 95.31 92 ILE A N 1
ATOM 753 C CA . ILE A 1 92 ? 3.331 -13.769 -9.971 1.00 95.31 92 ILE A CA 1
ATOM 754 C C . ILE A 1 92 ? 2.512 -12.491 -10.168 1.00 95.31 92 ILE A C 1
ATOM 756 O O . ILE A 1 92 ? 2.722 -11.468 -9.519 1.00 95.31 92 ILE A O 1
ATOM 760 N N . TYR A 1 93 ? 1.506 -12.577 -11.036 1.00 88.06 93 TYR A N 1
ATOM 761 C CA . TYR A 1 93 ? 0.509 -11.523 -11.187 1.00 88.06 93 TYR A CA 1
ATOM 762 C C . TYR A 1 93 ? -0.599 -11.650 -10.128 1.00 88.06 93 TYR A C 1
ATOM 764 O O . TYR A 1 93 ? -1.086 -12.751 -9.862 1.00 88.06 93 TYR A O 1
ATOM 772 N N . ASP A 1 94 ? -1.025 -10.517 -9.559 1.00 81.62 94 ASP A N 1
ATOM 773 C CA . ASP A 1 94 ? -2.161 -10.420 -8.626 1.00 81.62 94 ASP A CA 1
ATOM 774 C C . ASP A 1 94 ? -3.476 -10.475 -9.431 1.00 81.62 94 ASP A C 1
ATOM 776 O O . ASP A 1 94 ? -3.972 -9.446 -9.900 1.00 81.62 94 ASP A O 1
ATOM 780 N N . ALA A 1 95 ? -3.960 -11.700 -9.675 1.00 54.25 95 ALA A N 1
ATOM 781 C CA . ALA A 1 95 ? -5.115 -12.021 -10.524 1.00 54.25 95 ALA A CA 1
ATOM 782 C C . ALA A 1 95 ? -6.484 -11.696 -9.901 1.00 54.25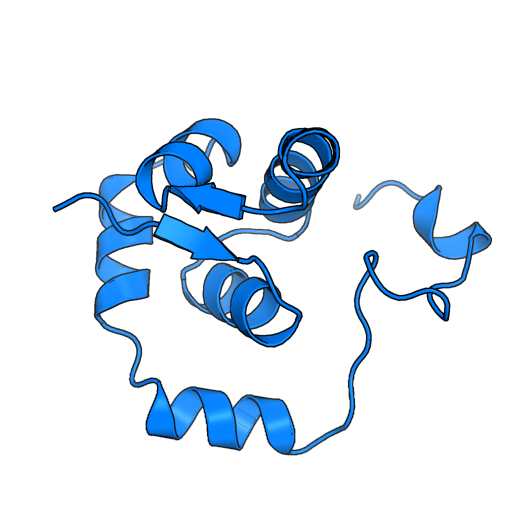 95 ALA A C 1
ATOM 784 O O . ALA A 1 95 ? -6.666 -11.919 -8.681 1.00 54.25 95 ALA A O 1
#

InterPro domains:
  IPR041104 DNA processing protein A, sterile alpha motif domain [PF18255] (7-68)

Organism: Streptococcus pneumoniae (NCBI:txid1313)

Foldseek 3Di:
DWDKDACDPLNLVLLVQLPQDPQLVVQLVVVCPVVNRIDTLQVSLVSSPDPCSPSSVVSSVPDPPVVSVVVQPPDDDDDPPDPPDDPVVVPDDPD

Secondary structure (DSSP, 8-state):
---EEE--HHHHHHHHHTT--HHHHHHHHHHHGGGTTEEEHHHHHHHTT-S-HHHHHHHHHH--HHHHHHHHTTS----TTSTTS-HHHHSS---

pLDDT: mean 95.32, std 7.39, range [51.66, 98.62]